Protein AF-A0A5C7LUJ7-F1 (afdb_monomer_lite)

Foldseek 3Di: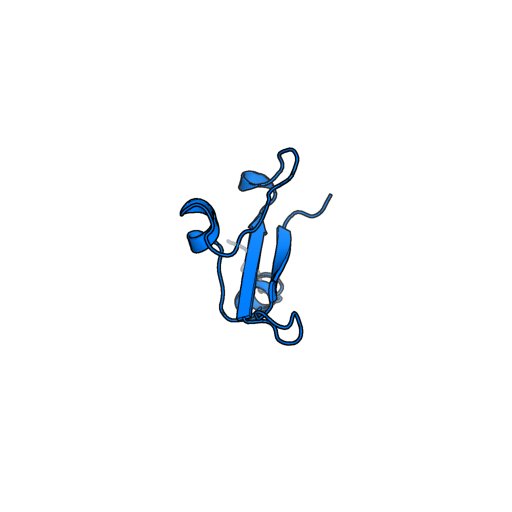
DDQWDKDFDAPPVNPHTAKIFTHGCVRVVDPDDDDDPDDDPVRVVRIDRDCVVVVVVVDDDDPDDDD

pLDDT: mean 83.14, std 11.22, range [58.94, 95.5]

Structure (mmCIF, N/CA/C/O backbone):
data_AF-A0A5C7LUJ7-F1
#
_entry.id   AF-A0A5C7LUJ7-F1
#
loop_
_atom_site.group_PDB
_atom_site.id
_atom_site.type_symbol
_atom_site.label_atom_id
_atom_site.label_alt_id
_atom_site.label_comp_id
_atom_site.label_asym_id
_atom_site.label_entity_id
_atom_site.label_seq_id
_atom_site.pdbx_PDB_ins_code
_atom_site.Cartn_x
_atom_site.Cartn_y
_atom_site.Cartn_z
_atom_site.occupancy
_atom_site.B_iso_or_equiv
_atom_site.auth_seq_id
_atom_site.auth_comp_id
_atom_site.auth_asym_id
_atom_site.auth_atom_id
_atom_site.pdbx_PDB_model_num
ATOM 1 N N . GLN A 1 1 ? 3.002 11.819 -13.059 1.00 74.44 1 GLN A N 1
ATOM 2 C CA . GLN A 1 1 ? 2.192 11.033 -12.101 1.00 74.44 1 GLN A CA 1
ATOM 3 C C . GLN A 1 1 ? 3.041 9.846 -11.665 1.00 74.44 1 GLN A C 1
ATOM 5 O O . GLN A 1 1 ? 3.772 9.372 -12.530 1.00 74.44 1 GLN A O 1
ATOM 10 N N . PRO A 1 2 ? 3.034 9.435 -10.382 1.00 86.62 2 PRO A N 1
ATOM 11 C CA . PRO A 1 2 ? 3.919 8.375 -9.896 1.00 86.62 2 PRO A CA 1
ATOM 12 C C . PRO A 1 2 ? 3.656 7.039 -10.596 1.00 86.62 2 PRO A C 1
ATOM 14 O O . PRO A 1 2 ? 2.515 6.743 -10.954 1.00 86.62 2 PRO A O 1
ATOM 17 N N . ASP A 1 3 ? 4.710 6.243 -10.771 1.00 90.12 3 ASP A N 1
ATOM 18 C CA . ASP A 1 3 ? 4.617 4.894 -11.344 1.00 90.12 3 ASP A CA 1
ATOM 19 C C . ASP A 1 3 ? 4.092 3.873 -10.326 1.00 90.12 3 ASP A C 1
ATOM 21 O O . ASP A 1 3 ? 3.421 2.914 -10.701 1.00 90.12 3 ASP A O 1
ATOM 25 N N . ILE A 1 4 ? 4.331 4.118 -9.033 1.00 90.62 4 ILE A N 1
ATOM 26 C CA . ILE A 1 4 ? 3.785 3.358 -7.906 1.00 90.62 4 ILE A CA 1
ATOM 27 C C . ILE A 1 4 ? 3.254 4.353 -6.871 1.00 90.62 4 ILE A C 1
ATOM 29 O O . ILE A 1 4 ? 3.970 5.264 -6.455 1.00 90.62 4 ILE A O 1
ATOM 33 N N . THR A 1 5 ? 2.003 4.180 -6.450 1.00 91.06 5 THR A N 1
ATOM 34 C CA . THR A 1 5 ? 1.404 4.918 -5.332 1.00 91.06 5 THR A CA 1
ATOM 35 C C . THR A 1 5 ? 1.492 4.075 -4.068 1.00 91.06 5 THR A C 1
ATOM 37 O O . THR A 1 5 ? 1.078 2.920 -4.075 1.00 91.06 5 THR A O 1
ATOM 40 N N . VAL A 1 6 ? 2.002 4.649 -2.977 1.00 92.38 6 VAL A N 1
ATOM 41 C CA . VAL A 1 6 ? 1.997 3.996 -1.662 1.00 92.38 6 VAL A CA 1
ATOM 42 C C . VAL A 1 6 ? 0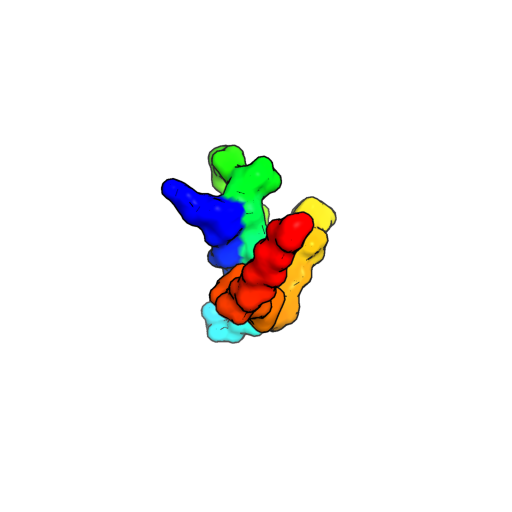.804 4.506 -0.869 1.00 92.38 6 VAL A C 1
ATOM 44 O O . VAL A 1 6 ? 0.704 5.707 -0.616 1.00 92.38 6 VAL A O 1
ATOM 47 N N . ALA A 1 7 ? -0.086 3.603 -0.469 1.00 90.75 7 ALA A N 1
ATOM 48 C CA . ALA A 1 7 ? -1.177 3.913 0.446 1.00 90.75 7 ALA A CA 1
ATOM 49 C C . ALA A 1 7 ? -0.979 3.187 1.780 1.00 90.75 7 ALA A C 1
ATOM 51 O O . ALA A 1 7 ? -0.497 2.057 1.816 1.00 90.75 7 ALA A O 1
ATOM 52 N N . VAL A 1 8 ? -1.346 3.843 2.879 1.00 90.88 8 VAL A N 1
ATOM 53 C CA . VAL A 1 8 ? -1.144 3.325 4.237 1.00 90.88 8 VAL A CA 1
ATOM 54 C C . VAL A 1 8 ? -2.502 3.126 4.889 1.00 90.88 8 VAL A C 1
ATOM 56 O O . VAL A 1 8 ? -3.300 4.059 4.956 1.00 90.88 8 VAL A O 1
ATOM 59 N N . ARG A 1 9 ? -2.762 1.911 5.376 1.00 88.88 9 ARG A N 1
ATOM 60 C CA . ARG A 1 9 ? -3.905 1.637 6.248 1.00 88.88 9 ARG A CA 1
ATOM 61 C C . ARG A 1 9 ? -3.474 1.887 7.684 1.00 88.88 9 ARG A C 1
ATOM 63 O O . ARG A 1 9 ? -2.522 1.260 8.139 1.00 88.88 9 ARG A O 1
ATOM 70 N N . LEU A 1 10 ? -4.178 2.774 8.373 1.00 90.44 10 LEU A N 1
ATOM 71 C CA . LEU A 1 10 ? -3.957 3.046 9.789 1.00 90.44 10 LEU A CA 1
ATOM 72 C C . LEU A 1 10 ? -4.871 2.179 10.663 1.00 90.44 10 LEU A C 1
ATOM 74 O O . LEU A 1 10 ? -5.827 1.575 10.166 1.00 90.44 10 LEU A O 1
ATOM 78 N N . ASP A 1 11 ? -4.543 2.113 11.949 1.00 91.75 11 ASP A N 1
ATOM 79 C CA . ASP A 1 11 ? -5.422 1.573 12.983 1.00 91.75 11 ASP A CA 1
ATOM 80 C C . ASP A 1 11 ? -6.708 2.400 13.133 1.00 91.75 11 ASP A C 1
ATOM 82 O O . ASP A 1 11 ? -6.861 3.486 12.570 1.00 91.75 11 ASP A O 1
ATOM 86 N N . GLU A 1 12 ? -7.654 1.879 13.906 1.00 90.06 12 GLU A N 1
ATOM 87 C CA . GLU A 1 12 ? -8.937 2.520 14.188 1.00 90.06 12 GLU A CA 1
ATOM 88 C C . GLU A 1 12 ? -8.807 3.897 14.863 1.00 90.06 12 GLU A C 1
ATOM 90 O O . GLU A 1 12 ? -9.723 4.716 14.780 1.00 90.06 12 GLU A O 1
ATOM 95 N N . THR A 1 13 ? -7.664 4.177 15.498 1.00 95.50 13 THR A N 1
ATOM 96 C CA . THR A 1 13 ? -7.340 5.482 16.092 1.00 95.50 13 THR A CA 1
ATOM 97 C C . THR A 1 13 ? -6.610 6.426 15.133 1.00 95.50 13 THR A C 1
ATOM 99 O O . THR A 1 13 ? -6.367 7.581 15.478 1.00 95.50 13 THR A O 1
ATOM 102 N N . ASN A 1 14 ? -6.306 5.975 13.914 1.00 89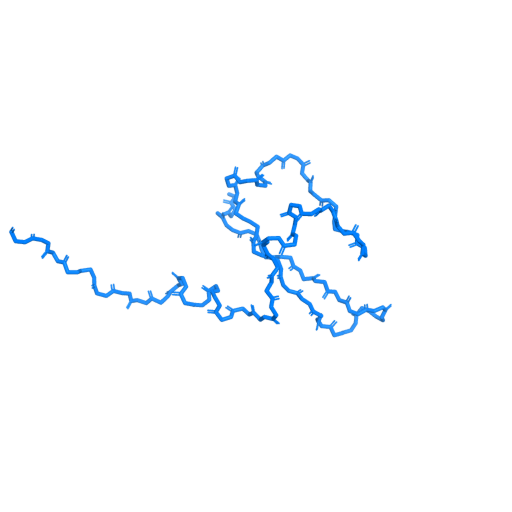.81 14 ASN A N 1
ATOM 103 C CA . ASN A 1 14 ? -5.499 6.659 12.907 1.00 89.81 14 ASN A CA 1
ATOM 104 C C . ASN A 1 14 ? -4.082 7.045 13.378 1.00 89.81 14 ASN A C 1
ATOM 106 O O . ASN A 1 14 ? -3.541 8.055 12.925 1.00 89.81 14 ASN A O 1
ATOM 110 N N . HIS A 1 15 ? -3.468 6.275 14.281 1.00 94.62 15 HIS A N 1
ATOM 111 C CA . HIS A 1 15 ? -2.160 6.614 14.858 1.00 94.62 15 HIS A CA 1
ATOM 112 C C . HIS A 1 15 ? -1.023 5.703 14.393 1.00 94.62 15 HIS A C 1
ATOM 114 O O . HIS A 1 15 ? 0.062 6.206 14.092 1.00 94.62 15 HIS A O 1
ATOM 120 N N . ALA A 1 16 ? -1.243 4.392 14.311 1.00 94.31 16 ALA A N 1
ATOM 121 C CA . ALA A 1 16 ? -0.232 3.450 13.848 1.00 94.31 16 ALA A CA 1
ATOM 122 C C . ALA A 1 16 ? -0.571 2.887 12.457 1.00 94.31 16 ALA A C 1
ATOM 124 O O . ALA A 1 16 ? -1.740 2.645 12.150 1.00 94.31 16 ALA A O 1
ATOM 125 N N . PRO A 1 17 ? 0.436 2.647 11.596 1.00 93.31 17 PRO A N 1
ATOM 126 C CA . PRO A 1 17 ? 0.240 1.907 10.358 1.00 93.31 17 PRO A CA 1
ATOM 127 C C . PRO A 1 17 ? -0.004 0.421 10.649 1.00 93.31 17 PRO A C 1
ATOM 129 O O . PRO A 1 17 ? 0.712 -0.194 11.435 1.00 93.31 17 PRO A O 1
ATOM 132 N N . LEU A 1 18 ? -0.990 -0.162 9.970 1.00 90.75 18 LEU A N 1
ATOM 133 C CA . LEU A 1 18 ? -1.305 -1.592 10.011 1.00 90.75 18 LEU A CA 1
ATOM 134 C C . LEU A 1 18 ? -0.826 -2.340 8.767 1.00 90.75 18 LEU A C 1
ATOM 136 O O . LEU A 1 18 ? -0.490 -3.517 8.850 1.00 90.75 18 LEU A O 1
ATOM 140 N N . ALA A 1 19 ? -0.864 -1.689 7.603 1.00 91.25 19 ALA A N 1
ATOM 141 C CA . ALA A 1 19 ? -0.454 -2.287 6.339 1.00 91.25 19 ALA A CA 1
ATOM 142 C C . ALA A 1 19 ? -0.130 -1.220 5.291 1.00 91.25 19 ALA A C 1
ATOM 144 O O . ALA A 1 19 ? -0.639 -0.093 5.338 1.00 91.25 19 ALA A O 1
ATOM 145 N N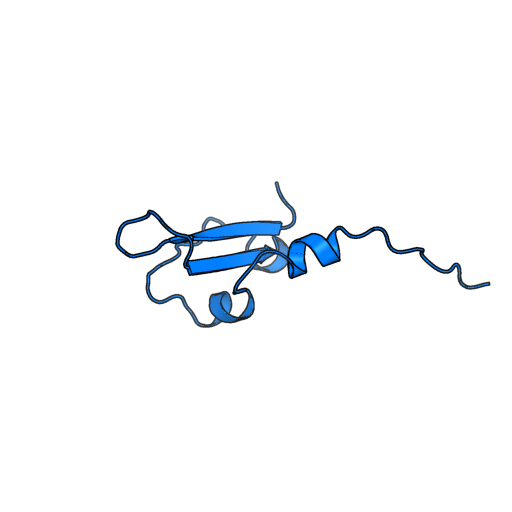 . TYR A 1 20 ? 0.656 -1.624 4.300 1.00 92.62 20 TYR A N 1
ATOM 146 C CA . TYR A 1 20 ? 1.067 -0.804 3.171 1.00 92.62 20 TYR A CA 1
ATOM 147 C C . TYR A 1 20 ? 0.550 -1.414 1.872 1.00 92.62 20 TYR A C 1
ATOM 149 O O . TYR A 1 20 ? 0.662 -2.616 1.662 1.00 92.62 20 TYR A O 1
ATOM 157 N N . TYR A 1 21 ? 0.011 -0.588 0.982 1.00 92.12 21 TYR A N 1
ATOM 158 C CA . TYR A 1 21 ? -0.386 -0.999 -0.360 1.00 92.12 21 TYR A CA 1
ATOM 159 C C . TYR A 1 21 ? 0.544 -0.363 -1.386 1.00 92.12 21 TYR A C 1
ATOM 161 O O . TYR A 1 21 ? 0.699 0.862 -1.403 1.00 92.12 21 TYR A O 1
ATOM 169 N N . LEU A 1 22 ? 1.146 -1.186 -2.246 1.00 92.75 22 LEU A N 1
ATOM 170 C CA . LEU A 1 22 ? 1.979 -0.735 -3.362 1.00 92.75 22 LEU A CA 1
ATOM 171 C C . LEU A 1 22 ? 1.166 -0.811 -4.651 1.00 92.75 22 LEU A C 1
ATOM 173 O O . LEU A 1 22 ? 1.040 -1.872 -5.248 1.00 92.75 22 LEU A O 1
ATOM 177 N N . LEU A 1 23 ? 0.600 0.317 -5.072 1.00 89.94 23 LEU A N 1
ATOM 178 C CA . LEU A 1 23 ? -0.388 0.384 -6.146 1.00 89.94 23 LEU A CA 1
ATOM 179 C C . LEU A 1 23 ? 0.273 0.873 -7.443 1.00 89.94 23 LEU A C 1
ATOM 181 O O . LEU A 1 23 ? 0.469 2.085 -7.611 1.00 89.94 23 LEU A O 1
ATOM 185 N N . PRO A 1 24 ? 0.662 -0.029 -8.361 1.00 90.31 24 PRO A N 1
ATOM 186 C CA . PRO A 1 24 ? 1.256 0.358 -9.631 1.00 90.31 24 PRO A CA 1
ATOM 187 C C . PRO A 1 24 ? 0.250 1.115 -10.493 1.00 90.31 24 PRO A C 1
ATOM 189 O O . PRO A 1 24 ? -0.927 0.772 -10.601 1.00 90.31 24 PRO A O 1
ATOM 192 N N . ARG A 1 25 ? 0.734 2.136 -11.190 1.00 87.38 25 ARG A N 1
ATOM 193 C CA . ARG A 1 25 ? -0.089 2.935 -12.098 1.00 87.38 25 ARG A CA 1
ATOM 194 C C . ARG A 1 25 ? -0.695 2.108 -13.237 1.00 87.38 25 ARG A C 1
ATOM 196 O O . ARG A 1 25 ? -1.731 2.502 -13.761 1.00 87.38 25 ARG A O 1
ATOM 203 N N . LEU A 1 26 ? -0.068 1.000 -13.633 1.00 88.12 26 LEU A N 1
ATOM 204 C CA . LEU A 1 26 ? -0.596 0.121 -14.680 1.00 88.12 26 LEU A CA 1
ATOM 205 C C . LEU A 1 26 ? -1.984 -0.425 -14.317 1.00 88.12 26 LEU A C 1
ATOM 207 O O . LEU A 1 26 ? -2.876 -0.418 -15.159 1.00 88.12 26 LEU A O 1
ATOM 211 N N . ASP A 1 27 ? -2.157 -0.805 -13.052 1.00 84.88 27 ASP A N 1
ATOM 212 C CA . ASP A 1 27 ? -3.378 -1.438 -12.557 1.00 84.88 27 ASP A CA 1
ATOM 213 C C . ASP A 1 27 ? -4.339 -0.401 -11.941 1.00 84.88 27 ASP A C 1
ATOM 215 O O . ASP A 1 27 ? -5.556 -0.531 -12.040 1.00 84.88 27 ASP A O 1
ATOM 219 N N . PHE A 1 28 ? -3.802 0.690 -11.371 1.00 83.69 28 PHE A N 1
ATOM 220 C CA . PHE A 1 28 ? -4.566 1.682 -10.593 1.00 83.69 28 PHE A CA 1
ATOM 221 C C . PHE A 1 28 ? -4.571 3.103 -11.188 1.00 83.69 28 PHE A C 1
ATOM 223 O O . PHE A 1 28 ? -4.988 4.057 -10.533 1.00 83.69 28 PHE A O 1
ATOM 230 N N . GLY A 1 29 ? -4.114 3.284 -12.430 1.00 71.75 29 GLY A N 1
ATOM 231 C CA . GLY A 1 29 ? -3.960 4.596 -13.079 1.00 71.75 29 GLY A CA 1
ATOM 232 C C . GLY A 1 29 ? -5.262 5.318 -13.462 1.00 71.75 29 GLY A C 1
ATOM 233 O O . GLY A 1 29 ? -5.201 6.428 -13.994 1.00 71.75 29 GLY A O 1
ATOM 234 N N . GLY A 1 30 ? -6.426 4.706 -13.216 1.00 75.81 30 GLY A N 1
ATOM 235 C CA . GLY A 1 30 ? -7.750 5.307 -13.407 1.00 75.81 30 GLY A CA 1
ATOM 236 C C . GLY A 1 30 ? -8.116 6.367 -12.353 1.00 75.81 30 GLY A C 1
ATOM 237 O O . GLY A 1 30 ? -7.351 6.673 -11.439 1.00 75.81 30 GLY A O 1
ATOM 238 N N . ARG A 1 31 ? -9.311 6.969 -12.475 1.00 58.94 31 ARG A N 1
ATOM 239 C CA . ARG A 1 31 ? -9.805 7.982 -11.520 1.00 58.94 31 ARG A CA 1
ATOM 240 C C . ARG A 1 31 ? -10.146 7.348 -10.166 1.00 58.94 31 ARG A C 1
ATOM 242 O O . ARG A 1 31 ? -11.267 6.895 -9.993 1.00 58.94 31 ARG A O 1
ATOM 249 N N . GLY A 1 32 ? -9.207 7.449 -9.223 1.00 61.62 32 GLY A N 1
ATOM 250 C CA . GLY A 1 32 ? -9.417 7.326 -7.777 1.00 61.62 32 GLY A CA 1
ATOM 251 C C . GLY A 1 32 ? -9.783 5.921 -7.294 1.00 61.62 32 GLY A C 1
ATOM 252 O O . GLY A 1 32 ? -10.700 5.287 -7.796 1.00 61.62 32 GLY A O 1
ATOM 253 N N . PHE A 1 33 ? -9.094 5.450 -6.263 1.00 68.00 33 PHE A N 1
ATOM 254 C CA . PHE A 1 33 ? -9.486 4.258 -5.518 1.00 68.00 33 PHE A CA 1
ATOM 255 C C . PHE A 1 33 ? -9.864 4.670 -4.094 1.00 68.00 33 PHE A C 1
ATOM 257 O O . PHE A 1 33 ? -9.228 5.547 -3.510 1.00 68.00 33 PHE A O 1
ATOM 264 N N . ASN A 1 34 ? -10.906 4.049 -3.543 1.00 67.50 34 ASN A N 1
ATOM 265 C CA . ASN A 1 34 ? -11.276 4.220 -2.143 1.00 67.50 34 ASN A CA 1
ATOM 266 C C . ASN A 1 34 ? -10.805 2.991 -1.378 1.00 67.50 34 ASN A C 1
ATOM 268 O O . ASN A 1 34 ? -11.263 1.884 -1.654 1.00 67.50 34 ASN A O 1
ATOM 272 N N . LEU A 1 35 ? -9.903 3.201 -0.424 1.00 67.50 35 LEU A N 1
ATOM 273 C CA . LEU A 1 35 ? -9.558 2.175 0.546 1.00 67.50 35 LEU A CA 1
ATOM 274 C C . LEU A 1 35 ? -10.596 2.207 1.666 1.00 67.50 35 LEU A C 1
ATOM 276 O O . LEU A 1 35 ? -10.869 3.259 2.240 1.00 67.50 35 LEU A O 1
ATOM 280 N N . ALA A 1 36 ? -11.173 1.051 1.955 1.00 66.06 36 ALA A N 1
ATOM 281 C CA . ALA A 1 36 ? -12.087 0.832 3.061 1.00 66.06 36 ALA A CA 1
ATOM 282 C C . ALA A 1 36 ? -11.491 -0.199 4.027 1.00 66.06 36 ALA A C 1
ATOM 284 O O . ALA A 1 36 ? -10.481 -0.845 3.751 1.00 66.06 36 ALA A O 1
ATOM 285 N N . GLU A 1 37 ? -12.142 -0.378 5.174 1.00 59.91 37 GLU A N 1
ATOM 286 C CA . GLU A 1 37 ? -11.741 -1.379 6.168 1.00 59.91 37 GLU A CA 1
ATOM 287 C C . GLU A 1 37 ? -11.760 -2.812 5.598 1.00 59.91 37 GLU A C 1
ATOM 289 O O . GLU A 1 37 ? -10.957 -3.660 5.990 1.00 59.91 37 GLU A O 1
ATOM 294 N N . ARG A 1 38 ? -12.641 -3.058 4.618 1.00 60.28 38 ARG A N 1
ATOM 295 C CA . ARG A 1 38 ? -12.645 -4.237 3.748 1.00 60.28 38 ARG A CA 1
ATOM 296 C C . ARG A 1 38 ? -12.514 -3.785 2.302 1.00 60.28 38 ARG A C 1
ATOM 298 O O . ARG A 1 38 ? -13.449 -3.202 1.756 1.00 60.28 38 ARG A O 1
ATOM 305 N N . ASN A 1 39 ? -11.369 -4.060 1.692 1.00 67.44 39 ASN A N 1
ATOM 306 C CA . ASN A 1 39 ? -11.150 -3.759 0.285 1.00 67.44 39 ASN A CA 1
ATOM 307 C C . ASN A 1 39 ? -11.654 -4.896 -0.608 1.00 67.44 39 ASN A C 1
ATOM 309 O O . ASN A 1 39 ? -11.812 -6.037 -0.168 1.00 67.44 39 ASN A O 1
ATOM 313 N N . ALA A 1 40 ? -11.903 -4.583 -1.882 1.00 66.19 40 ALA A N 1
ATOM 314 C CA . ALA A 1 40 ? -12.054 -5.618 -2.8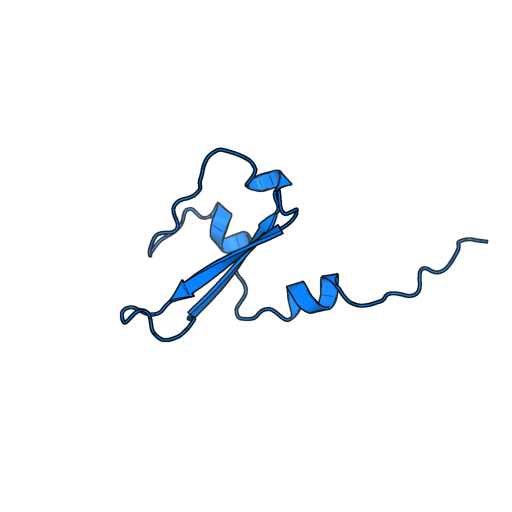97 1.00 66.19 40 ALA A CA 1
ATOM 315 C C . ALA A 1 40 ? -10.775 -6.475 -2.946 1.00 66.19 40 ALA A C 1
ATOM 317 O O . ALA A 1 40 ? -9.678 -5.953 -2.740 1.00 66.19 40 ALA A O 1
ATOM 318 N N . ILE A 1 41 ? -10.922 -7.772 -3.241 1.00 67.69 41 ILE A N 1
ATOM 319 C CA . ILE A 1 41 ? -9.826 -8.764 -3.276 1.00 67.69 41 ILE A CA 1
ATOM 320 C C . ILE A 1 41 ? -8.606 -8.276 -4.071 1.00 67.69 41 ILE A C 1
ATOM 322 O O . ILE A 1 41 ? -7.476 -8.579 -3.703 1.00 67.69 41 ILE A O 1
ATOM 326 N N . GLU A 1 42 ? -8.832 -7.482 -5.117 1.00 68.38 42 GLU A N 1
ATOM 327 C CA . GLU A 1 42 ? -7.792 -6.902 -5.968 1.00 68.38 42 GLU A CA 1
ATOM 328 C C . GLU A 1 42 ? -6.741 -6.105 -5.181 1.00 68.38 42 GLU A C 1
ATOM 330 O O . GLU A 1 42 ? -5.566 -6.169 -5.519 1.00 68.38 42 GLU A O 1
ATOM 335 N N . PHE A 1 43 ? -7.112 -5.413 -4.097 1.00 76.81 43 PHE A N 1
ATOM 336 C CA . PHE A 1 43 ? -6.160 -4.656 -3.273 1.00 76.81 43 PHE A CA 1
ATOM 337 C C . PHE A 1 43 ? -5.317 -5.546 -2.362 1.00 76.81 43 PHE A C 1
ATOM 339 O O . PHE A 1 43 ? -4.168 -5.211 -2.078 1.00 76.81 43 PHE A O 1
ATOM 346 N N . GLU A 1 44 ? -5.855 -6.679 -1.909 1.00 82.06 44 GLU A N 1
ATOM 347 C CA . GLU A 1 44 ? -5.136 -7.581 -1.001 1.00 82.06 44 GLU A CA 1
ATOM 348 C C . GLU A 1 44 ? -3.902 -8.194 -1.679 1.00 82.06 44 GLU A C 1
ATOM 350 O O . GLU A 1 44 ? -2.910 -8.467 -1.010 1.00 82.06 44 GLU A O 1
ATOM 355 N N . SER A 1 45 ? -3.907 -8.334 -3.011 1.00 87.69 45 SER A N 1
ATOM 356 C CA . SER A 1 45 ? -2.736 -8.784 -3.780 1.00 87.69 45 SER A CA 1
ATOM 357 C C . SER A 1 45 ? -1.565 -7.796 -3.768 1.00 87.69 45 SER A C 1
ATOM 359 O O . SER A 1 45 ? -0.433 -8.196 -4.023 1.00 87.69 45 SER A O 1
ATOM 361 N N . TYR A 1 46 ? -1.823 -6.524 -3.455 1.00 90.50 46 TYR A N 1
ATOM 362 C CA . TYR A 1 46 ? -0.817 -5.461 -3.392 1.00 90.50 46 TYR A CA 1
ATOM 363 C C . TYR A 1 46 ? -0.525 -5.013 -1.955 1.00 90.50 46 TYR A C 1
ATOM 365 O O . TYR A 1 46 ? 0.095 -3.965 -1.755 1.00 90.50 46 TYR A O 1
ATOM 373 N N . ARG A 1 47 ? -0.993 -5.771 -0.954 1.00 91.50 47 ARG A N 1
ATOM 374 C CA . ARG A 1 47 ? -0.793 -5.490 0.468 1.00 91.50 47 ARG A CA 1
ATOM 375 C C . ARG A 1 47 ? 0.514 -6.103 0.970 1.00 91.50 47 ARG A C 1
ATOM 377 O O . ARG A 1 47 ? 0.788 -7.278 0.756 1.00 91.50 47 ARG A O 1
ATOM 384 N N . PHE A 1 48 ? 1.260 -5.315 1.730 1.00 93.56 48 PHE A N 1
ATOM 385 C CA . PHE A 1 48 ? 2.512 -5.690 2.369 1.00 93.56 48 PHE A CA 1
ATOM 386 C C . PHE A 1 48 ? 2.511 -5.240 3.831 1.00 93.56 48 PHE A C 1
ATOM 388 O O . PHE A 1 48 ? 1.918 -4.216 4.184 1.00 93.56 48 PHE A O 1
ATOM 395 N N . ASP A 1 49 ? 3.204 -5.993 4.682 1.00 94.31 49 ASP A N 1
ATOM 396 C CA . ASP A 1 49 ? 3.329 -5.667 6.108 1.00 94.31 49 ASP A CA 1
ATOM 397 C C . ASP A 1 49 ? 4.331 -4.526 6.355 1.00 94.31 49 ASP A C 1
ATOM 399 O O . ASP A 1 49 ? 4.242 -3.813 7.352 1.00 94.31 49 ASP A O 1
ATOM 403 N N . ASN A 1 50 ? 5.273 -4.314 5.431 1.00 94.81 50 ASN A N 1
ATOM 404 C CA . ASN A 1 50 ? 6.273 -3.253 5.491 1.00 94.81 50 ASN A CA 1
ATOM 405 C C . ASN A 1 50 ? 6.667 -2.766 4.080 1.00 94.81 50 ASN A C 1
ATOM 407 O O . ASN A 1 50 ? 6.125 -3.222 3.071 1.00 94.81 50 ASN A O 1
ATOM 411 N N . LEU A 1 51 ? 7.613 -1.825 4.005 1.00 94.50 51 LEU A N 1
ATOM 412 C CA . LEU A 1 51 ? 8.098 -1.249 2.744 1.00 94.50 51 LEU A CA 1
ATOM 413 C C . LEU A 1 51 ? 9.382 -1.905 2.208 1.00 94.50 51 LEU A C 1
ATOM 415 O O . LEU A 1 51 ? 9.946 -1.408 1.234 1.00 94.50 51 LEU A O 1
ATOM 419 N N . ASP A 1 52 ? 9.833 -3.025 2.777 1.00 94.75 52 ASP A N 1
ATOM 420 C CA . ASP A 1 52 ? 11.087 -3.675 2.368 1.00 94.75 52 ASP A CA 1
ATOM 421 C C . ASP A 1 52 ? 11.047 -4.099 0.900 1.00 94.75 52 ASP A C 1
ATOM 423 O O . ASP A 1 52 ? 12.032 -3.944 0.183 1.00 94.75 52 ASP A O 1
ATOM 427 N N . TYR A 1 53 ? 9.886 -4.554 0.416 1.00 91.56 53 TYR A N 1
ATOM 428 C CA . TYR A 1 53 ? 9.704 -4.893 -0.996 1.00 91.56 53 TYR A CA 1
ATOM 429 C C . TYR A 1 53 ? 9.922 -3.678 -1.912 1.00 91.56 53 TYR A C 1
ATOM 431 O O . TYR A 1 53 ? 10.607 -3.770 -2.931 1.00 91.56 53 TYR A O 1
ATOM 439 N N . LEU A 1 54 ? 9.390 -2.513 -1.527 1.00 93.44 54 LEU A N 1
ATOM 440 C CA . LEU A 1 54 ? 9.591 -1.265 -2.262 1.00 93.44 54 LEU A CA 1
ATOM 441 C C . LEU A 1 54 ? 11.063 -0.837 -2.244 1.00 93.44 54 LEU A C 1
ATOM 443 O O . LEU A 1 54 ? 11.594 -0.440 -3.281 1.00 93.44 54 LEU A O 1
ATOM 447 N N . TYR A 1 55 ? 11.734 -0.946 -1.096 1.00 92.12 55 TYR A N 1
ATOM 448 C CA . TYR A 1 55 ? 13.164 -0.650 -0.999 1.00 92.12 55 TYR A CA 1
ATOM 449 C C . TYR A 1 55 ? 14.016 -1.624 -1.817 1.00 92.12 55 TYR A C 1
ATOM 451 O O . TYR A 1 55 ? 14.958 -1.187 -2.474 1.00 92.12 55 TYR A O 1
ATOM 459 N N . GLY A 1 56 ? 13.644 -2.905 -1.864 1.00 91.75 56 GLY A N 1
ATOM 460 C CA . GLY A 1 56 ? 14.278 -3.906 -2.719 1.00 91.75 56 GLY A CA 1
ATOM 461 C C . GLY A 1 56 ? 14.140 -3.580 -4.207 1.00 91.75 56 GLY A C 1
ATOM 462 O O . GLY A 1 56 ? 15.108 -3.692 -4.955 1.00 91.75 56 GLY A O 1
ATOM 463 N N . MET A 1 57 ? 12.979 -3.080 -4.648 1.00 89.19 57 MET A N 1
ATOM 464 C CA . MET A 1 57 ? 12.808 -2.599 -6.029 1.00 89.19 57 MET A CA 1
ATOM 465 C C . MET A 1 57 ? 13.697 -1.391 -6.359 1.00 89.19 57 MET A C 1
ATOM 467 O O . MET A 1 57 ? 14.082 -1.206 -7.513 1.00 89.19 57 MET A O 1
ATOM 471 N N . ALA A 1 58 ? 14.023 -0.566 -5.363 1.00 86.81 58 ALA A N 1
ATOM 472 C CA . ALA A 1 58 ? 14.906 0.587 -5.518 1.00 86.81 58 ALA A CA 1
ATOM 473 C C . ALA A 1 58 ? 16.400 0.237 -5.370 1.00 86.81 58 ALA A C 1
ATOM 475 O O . ALA A 1 58 ? 17.259 1.105 -5.567 1.00 86.81 58 ALA A O 1
ATOM 476 N N . GLU A 1 59 ? 16.733 -1.006 -5.013 1.00 88.69 59 GLU A N 1
ATOM 477 C CA . GLU A 1 59 ? 18.109 -1.422 -4.780 1.00 88.69 59 GLU A CA 1
ATOM 478 C C . GLU A 1 59 ?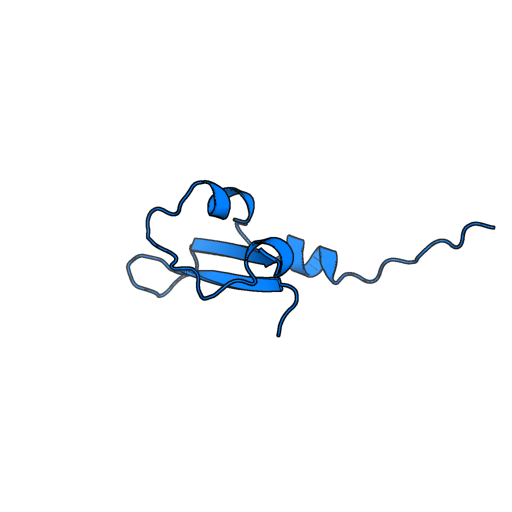 18.935 -1.380 -6.075 1.00 88.69 59 GLU A C 1
ATOM 480 O O . GLU A 1 59 ? 18.497 -1.745 -7.171 1.00 88.69 59 GLU A O 1
ATOM 485 N N . ARG A 1 60 ? 20.195 -0.945 -5.961 1.00 83.69 60 ARG A N 1
ATOM 486 C CA . ARG A 1 60 ? 21.122 -0.929 -7.094 1.00 83.69 60 ARG A CA 1
ATOM 487 C C . ARG A 1 60 ? 21.541 -2.347 -7.470 1.00 83.69 60 ARG A C 1
ATOM 489 O O . ARG A 1 60 ? 22.484 -2.893 -6.906 1.00 83.69 60 ARG A O 1
ATOM 496 N N . THR A 1 61 ? 20.942 -2.886 -8.523 1.00 80.38 61 THR A N 1
ATOM 497 C CA . THR A 1 61 ? 21.410 -4.133 -9.137 1.00 80.38 61 THR A CA 1
ATOM 498 C C . THR A 1 61 ? 22.492 -3.870 -10.185 1.00 80.38 61 THR A C 1
ATOM 500 O O . THR A 1 61 ? 22.361 -3.013 -11.061 1.00 80.38 61 THR A O 1
ATOM 503 N N . ARG A 1 62 ? 23.578 -4.653 -10.138 1.00 78.00 62 ARG A N 1
ATOM 504 C CA . ARG A 1 62 ? 24.553 -4.711 -11.234 1.00 78.00 62 ARG A CA 1
ATOM 505 C C . ARG A 1 62 ? 23.948 -5.502 -12.388 1.00 78.00 62 ARG A C 1
ATOM 507 O O . ARG A 1 62 ? 23.905 -6.728 -12.349 1.00 78.00 62 ARG A O 1
ATOM 514 N N . VAL A 1 63 ? 23.515 -4.800 -13.429 1.00 78.44 63 VAL A N 1
ATOM 515 C CA . VAL A 1 63 ? 23.075 -5.436 -14.674 1.00 78.44 63 VAL A CA 1
ATOM 516 C C . VAL A 1 63 ? 24.285 -6.121 -15.310 1.00 78.44 63 VAL A C 1
ATOM 518 O O . VAL A 1 63 ? 25.217 -5.456 -15.769 1.00 78.44 63 VAL A O 1
ATOM 521 N N . ARG A 1 64 ? 24.307 -7.459 -15.316 1.00 74.50 64 ARG A N 1
ATOM 522 C CA . ARG A 1 64 ? 25.303 -8.205 -16.094 1.00 74.50 64 ARG A CA 1
ATOM 523 C C . ARG A 1 64 ? 24.987 -7.975 -17.567 1.00 74.50 64 ARG A C 1
ATOM 525 O O . ARG A 1 64 ? 23.907 -8.332 -18.026 1.00 74.50 64 ARG A O 1
ATOM 532 N N . ARG A 1 65 ? 25.917 -7.367 -18.305 1.00 65.62 65 ARG A N 1
ATOM 533 C CA . ARG A 1 65 ? 25.828 -7.327 -19.768 1.00 65.62 65 ARG A CA 1
ATOM 534 C C . ARG A 1 65 ? 25.917 -8.761 -20.288 1.00 65.62 65 ARG A C 1
ATOM 536 O O . ARG A 1 65 ? 26.843 -9.480 -19.917 1.00 65.62 65 ARG A O 1
ATOM 543 N N . ALA A 1 66 ? 24.950 -9.161 -21.110 1.00 68.69 66 ALA A N 1
ATOM 544 C CA . ALA A 1 66 ? 25.121 -10.314 -21.981 1.00 68.69 66 ALA A CA 1
ATOM 545 C C . ALA A 1 66 ? 26.267 -9.986 -22.954 1.00 68.69 66 ALA A C 1
ATOM 547 O O . ALA A 1 66 ? 26.297 -8.877 -23.495 1.00 68.69 66 ALA A O 1
ATOM 548 N N . ALA A 1 67 ? 27.243 -10.891 -23.049 1.00 60.78 67 ALA A N 1
ATOM 549 C CA . ALA A 1 67 ? 28.384 -10.783 -23.955 1.00 60.78 67 ALA A CA 1
ATOM 550 C C . ALA A 1 67 ? 27.985 -11.173 -25.380 1.00 60.78 67 ALA A C 1
ATOM 552 O O . ALA A 1 67 ? 27.109 -12.060 -25.505 1.00 60.78 67 ALA A O 1
#

Radius of gyration: 14.97 Å; chains: 1; bounding box: 41×22×40 Å

Sequence (67 aa):
QPDITVAVRLDETNHAPLAYYLLPRLDFGGRGFNLAERNAIEFESYRFDNLDYLYGMAERTRVRRAA

Secondary structure (DSSP, 8-state):
--SEEEEEEEPTTSSSEEEEEEEEHHHH-SS-----SS--HHHHTTEESSSHHHHHHTS----PPP-